Protein AF-A0A9E2D514-F1 (afdb_monomer)

Nearest PDB structures (foldseek):
  4jix-assembly1_B  TM=7.945E-01  e=1.392E-03  Methanocaldococcus jannaschii DSM 2661
  4jix-assembly1_A  TM=7.140E-01  e=5.310E-03  Methanocaldococcus jannaschii DSM 2661
  4qhi-assembly1_B  TM=7.577E-01  e=1.102E-02  Methanocaldococcus jannaschii DSM 2661
  4qhi-assembly2_C  TM=6.380E-01  e=7.650E-03  Methanocaldococcus jannaschii DSM 2661
  4qhg-assembly1_A-2  TM=6.570E-01  e=4.748E-02  Methanocaldococcus jannaschii DSM 2661

Radius of gyration: 15.78 Å; Cα contacts (8 Å, |Δi|>4): 146; chains: 1; bounding box: 32×34×54 Å

Foldseek 3Di:
DDDDDPPPVVVVVVQVVVQVVLQVLVVVLCVVLVHDFDRAAEAADCDPPAQWAADLVRSYIYGYPCCVVPDDVVLVSLLSQLRVLCRCCCPVVVDNDNQDDSSVVSC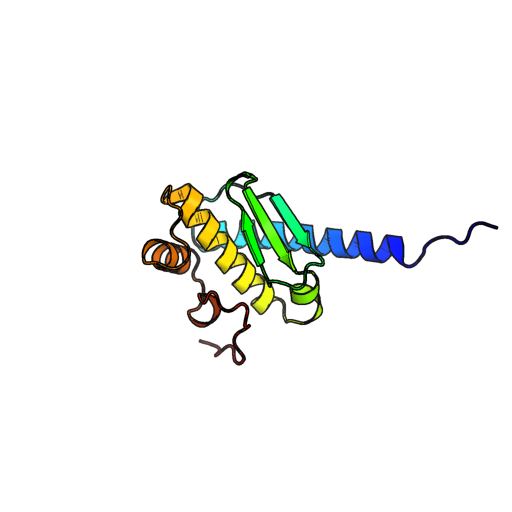VSSVRDPQSSDPPRDRPPDDDDD

Mean predicted aligned error: 6.38 Å

Secondary structure (DSSP, 8-state):
-----HHHHHHHHHHHHHHHHHHHHHHHHHHHHT--PPPPEEEEE--SS-SEEEEGGGTEEEEEHHHHHHS-HHHHHHHHHHHHHHHHHHHTS----SSSHHHHHHHHHTT--GGG--SS-PPPS-----

Solvent-accessible surface area (backbone atoms only — not comparable to full-atom values): 7692 Å² total; per-residue (Å²): 139,82,86,77,65,70,71,60,59,52,52,53,53,50,54,49,51,52,52,56,48,51,55,51,48,52,52,47,50,28,61,76,53,72,48,90,73,80,90,59,48,77,43,80,37,88,59,87,88,45,54,54,43,59,39,78,93,73,40,29,38,38,35,18,46,64,44,64,74,76,44,59,68,69,59,47,50,42,47,50,36,40,31,50,13,49,45,38,18,44,72,76,66,72,42,83,53,74,80,45,75,58,20,53,52,25,22,58,56,64,62,44,54,78,70,55,67,65,88,81,67,67,75,60,94,66,84,76,87,126

Structure (mmC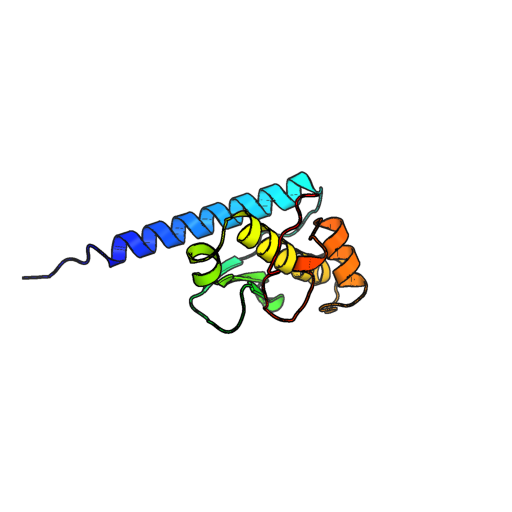IF, N/CA/C/O backbone):
data_AF-A0A9E2D514-F1
#
_entry.id   AF-A0A9E2D514-F1
#
loop_
_atom_site.group_PDB
_atom_site.id
_atom_site.type_symbol
_atom_site.label_atom_id
_atom_site.label_alt_id
_atom_site.label_comp_id
_atom_site.label_asym_id
_atom_site.label_entity_id
_atom_site.label_seq_id
_atom_site.pdbx_PDB_ins_code
_atom_site.Cartn_x
_atom_site.Cartn_y
_atom_site.Cartn_z
_atom_site.occupancy
_atom_site.B_iso_or_equiv
_atom_site.auth_seq_id
_atom_site.auth_comp_id
_atom_site.auth_asym_id
_atom_site.auth_atom_id
_atom_site.pdbx_PDB_model_num
ATOM 1 N N . MET A 1 1 ? -17.760 19.188 37.507 1.00 38.16 1 MET A N 1
ATOM 2 C CA . MET A 1 1 ? -18.291 17.953 36.894 1.00 38.16 1 MET A CA 1
ATOM 3 C C . MET A 1 1 ? -17.725 17.867 35.488 1.00 38.16 1 MET A C 1
ATOM 5 O O . MET A 1 1 ? -18.211 18.550 34.599 1.00 38.16 1 MET A O 1
ATOM 9 N N . THR A 1 2 ? -16.617 17.151 35.317 1.00 48.00 2 THR A N 1
ATOM 10 C CA . THR A 1 2 ? -15.963 16.934 34.021 1.00 48.00 2 THR A CA 1
ATOM 11 C C . THR A 1 2 ? -16.555 15.683 33.382 1.00 48.00 2 THR A C 1
ATOM 13 O O . THR A 1 2 ? -16.448 14.589 33.931 1.00 48.00 2 THR A O 1
ATOM 16 N N . ALA A 1 3 ? -17.231 15.846 32.247 1.00 47.22 3 ALA A N 1
ATOM 17 C CA . ALA A 1 3 ? -17.729 14.730 31.454 1.00 47.22 3 ALA A CA 1
ATOM 18 C C . ALA A 1 3 ? -16.540 14.045 30.758 1.00 47.22 3 ALA A C 1
ATOM 20 O O . ALA A 1 3 ? -15.959 14.594 29.825 1.00 47.22 3 ALA A O 1
ATOM 21 N N . HIS A 1 4 ? -16.148 12.865 31.236 1.00 50.16 4 HIS A N 1
ATOM 22 C CA . HIS A 1 4 ? -15.119 12.041 30.605 1.00 50.16 4 HIS A CA 1
ATOM 23 C C . HIS A 1 4 ? -15.699 11.254 29.416 1.00 50.16 4 HIS A C 1
ATOM 25 O O . HIS A 1 4 ? -16.406 10.265 29.584 1.00 50.16 4 HIS A O 1
ATOM 31 N N . THR A 1 5 ? -15.452 11.777 28.214 1.00 54.69 5 THR A N 1
ATOM 32 C CA . THR A 1 5 ? -14.794 11.148 27.043 1.00 54.69 5 THR A CA 1
ATOM 33 C C . THR A 1 5 ? -14.721 9.610 26.914 1.00 54.69 5 THR A C 1
ATOM 35 O O . THR A 1 5 ? -13.684 9.078 26.531 1.00 54.69 5 THR A O 1
ATOM 38 N N . PHE A 1 6 ? -15.807 8.861 27.120 1.00 52.84 6 PHE A N 1
ATOM 39 C CA . PHE A 1 6 ? -15.813 7.421 26.789 1.00 52.84 6 PHE A CA 1
ATOM 40 C C . PHE A 1 6 ? -15.661 7.133 25.277 1.00 52.84 6 PHE A C 1
ATOM 42 O O . PHE A 1 6 ? -15.039 6.143 24.908 1.00 52.84 6 PHE A O 1
ATOM 49 N N . GLY A 1 7 ? -16.162 8.007 24.393 1.00 58.31 7 GLY A N 1
ATOM 50 C CA . G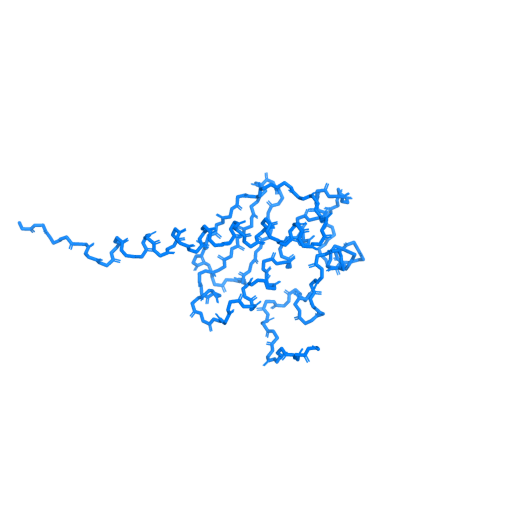LY A 1 7 ? -16.110 7.790 22.935 1.00 58.31 7 GLY A CA 1
ATOM 51 C C . GLY A 1 7 ? -14.776 8.136 22.255 1.00 58.31 7 GLY A C 1
ATOM 52 O O . GLY A 1 7 ? -14.471 7.614 21.188 1.00 58.31 7 GLY A O 1
ATOM 53 N N . GLU A 1 8 ? -13.953 8.999 22.855 1.00 59.31 8 GLU A N 1
ATOM 54 C CA . GLU A 1 8 ? -12.712 9.474 22.219 1.00 59.31 8 GLU A CA 1
ATOM 55 C C . GLU A 1 8 ? -11.539 8.501 22.429 1.00 59.31 8 GLU A C 1
ATOM 57 O O . GLU A 1 8 ? -10.683 8.338 21.558 1.00 59.31 8 GLU A O 1
ATOM 62 N N . THR A 1 9 ? -11.504 7.824 23.580 1.00 63.91 9 THR A N 1
ATOM 63 C CA . THR A 1 9 ? -10.473 6.830 23.906 1.00 63.91 9 THR A CA 1
ATOM 64 C C . THR A 1 9 ? -10.612 5.564 23.058 1.00 63.91 9 THR A C 1
ATOM 66 O O . THR A 1 9 ? -9.594 5.008 22.648 1.00 63.91 9 THR A O 1
ATOM 69 N N . ASP A 1 10 ? -11.844 5.155 22.746 1.00 72.50 10 ASP A N 1
ATOM 70 C CA . ASP A 1 10 ? -12.136 3.968 21.931 1.00 72.50 10 ASP A CA 1
ATOM 71 C C . ASP A 1 10 ? -11.836 4.192 20.436 1.00 72.50 10 ASP A C 1
ATOM 73 O O . ASP A 1 10 ? -11.260 3.347 19.756 1.00 72.50 10 ASP A O 1
ATOM 77 N N . SER A 1 11 ? -12.099 5.399 19.925 1.00 76.06 11 SER A N 1
ATOM 78 C CA . SER A 1 11 ? -11.706 5.764 18.557 1.00 76.06 11 SER A CA 1
ATOM 79 C C . SER A 1 11 ? -10.180 5.779 18.381 1.00 76.06 11 SER A C 1
ATOM 81 O O . SER A 1 11 ? -9.656 5.233 17.407 1.00 76.06 11 SER A O 1
ATOM 83 N N . LYS A 1 12 ? -9.435 6.335 19.349 1.00 81.12 12 LYS A N 1
ATOM 84 C CA . LYS A 1 12 ? -7.961 6.354 19.306 1.00 81.12 12 LYS A CA 1
ATOM 85 C C . LYS A 1 12 ? -7.353 4.954 19.436 1.00 81.12 12 LYS A C 1
ATOM 87 O O . LYS A 1 12 ? -6.342 4.671 18.787 1.00 81.12 12 LYS A O 1
ATOM 92 N N . SER A 1 13 ? -7.933 4.078 20.259 1.00 87.56 13 SER A N 1
ATOM 93 C CA . SER A 1 13 ? -7.470 2.690 20.386 1.00 87.56 13 SER A CA 1
ATOM 94 C C . SER A 1 13 ? -7.733 1.894 19.102 1.00 87.56 13 SER A C 1
ATOM 96 O O . SER A 1 13 ? -6.839 1.174 18.649 1.00 87.56 13 SER A O 1
ATOM 98 N N . LEU A 1 14 ? -8.890 2.090 18.462 1.00 91.00 14 LEU A N 1
ATOM 99 C CA . LEU A 1 14 ? -9.241 1.460 17.190 1.00 91.00 14 LEU A CA 1
ATOM 100 C C . LEU A 1 14 ? -8.331 1.922 16.046 1.00 91.00 14 LEU A C 1
ATOM 102 O O . LEU A 1 14 ? -7.763 1.090 15.338 1.00 91.00 14 LEU A O 1
ATOM 106 N N . GLN A 1 15 ? -8.097 3.230 15.913 1.00 92.81 15 GLN A N 1
ATOM 107 C CA . GLN A 1 15 ? -7.197 3.761 14.885 1.00 92.81 15 GLN A CA 1
ATOM 108 C C . GLN A 1 15 ? -5.768 3.224 15.056 1.00 92.81 15 GLN A C 1
ATOM 110 O O . GLN A 1 15 ? -5.099 2.880 14.079 1.00 92.81 15 GLN A O 1
ATOM 115 N N . ARG A 1 16 ? -5.303 3.080 16.304 1.00 94.69 16 ARG A N 1
ATOM 116 C CA . ARG A 1 16 ? -4.018 2.434 16.596 1.00 94.69 16 ARG A CA 1
ATOM 117 C C . ARG A 1 16 ? -4.012 0.964 16.170 1.00 94.69 16 ARG A C 1
ATOM 119 O O . ARG A 1 16 ? -3.005 0.510 15.631 1.00 94.69 16 ARG A O 1
ATOM 126 N N . ALA A 1 17 ? -5.093 0.223 16.407 1.00 96.38 17 ALA A N 1
ATOM 127 C CA . ALA A 1 17 ? -5.201 -1.171 15.984 1.00 96.38 17 ALA A CA 1
ATOM 128 C C . ALA A 1 17 ? -5.135 -1.306 14.454 1.00 96.38 17 ALA A C 1
ATOM 130 O O . ALA A 1 17 ? -4.389 -2.148 13.955 1.00 96.38 17 ALA A O 1
ATOM 131 N N . TRP A 1 18 ? -5.823 -0.430 13.714 1.00 97.25 18 TRP A N 1
ATOM 132 C CA . TRP A 1 18 ? -5.738 -0.380 12.252 1.00 97.25 18 TRP A CA 1
ATOM 133 C C . TRP A 1 18 ? -4.325 -0.094 11.759 1.00 97.25 18 TRP A C 1
ATOM 135 O O . TRP A 1 18 ? -3.826 -0.822 10.908 1.00 97.25 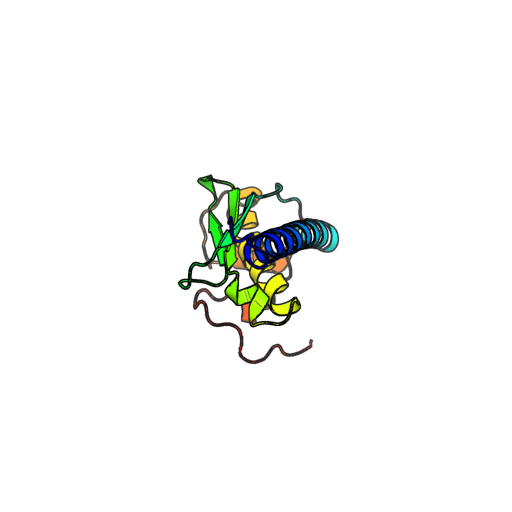18 TRP A O 1
ATOM 145 N N . LEU A 1 19 ? -3.646 0.905 12.330 1.00 97.88 19 LEU A N 1
ATOM 146 C CA . LEU A 1 19 ? -2.258 1.208 11.976 1.00 97.88 19 LEU A CA 1
ATOM 147 C C . LEU A 1 19 ? -1.344 0.001 12.201 1.00 97.88 19 LEU A C 1
ATOM 149 O O . LEU A 1 19 ? -0.585 -0.370 11.310 1.00 97.88 19 LEU A O 1
ATOM 153 N N . LEU A 1 20 ? -1.439 -0.644 13.368 1.00 98.25 20 LEU A N 1
ATOM 154 C CA . LEU A 1 20 ? -0.644 -1.836 13.670 1.00 98.25 20 LEU A CA 1
ATOM 155 C C . LEU A 1 20 ? -0.929 -2.978 12.691 1.00 98.25 20 LEU A C 1
ATOM 157 O O . LEU A 1 20 ? 0.003 -3.679 12.302 1.00 98.25 20 LEU A O 1
ATOM 161 N N . GLN A 1 21 ? -2.188 -3.166 12.292 1.00 98.56 21 GLN A N 1
ATOM 162 C CA . GLN A 1 21 ? -2.530 -4.180 11.305 1.00 98.56 21 GLN A CA 1
ATOM 163 C C . GLN A 1 21 ? -1.977 -3.823 9.920 1.00 98.56 21 GLN A C 1
ATOM 165 O O . GLN A 1 21 ? -1.363 -4.679 9.297 1.00 98.56 21 GLN A O 1
ATOM 170 N N . LEU A 1 22 ? -2.091 -2.572 9.465 1.00 98.69 22 LEU A N 1
ATOM 171 C CA . LEU A 1 22 ? -1.532 -2.127 8.181 1.00 98.69 22 LEU A CA 1
ATOM 172 C C . LEU A 1 22 ? -0.009 -2.315 8.110 1.00 98.69 22 LEU A C 1
ATOM 174 O O . LEU A 1 22 ? 0.496 -2.782 7.093 1.00 98.69 22 LEU A O 1
ATOM 178 N N . TYR A 1 23 ? 0.725 -2.030 9.193 1.00 98.81 23 TYR A N 1
ATOM 179 C CA . TYR A 1 23 ? 2.166 -2.310 9.254 1.00 98.81 23 TYR A CA 1
ATOM 180 C C . TYR A 1 23 ? 2.478 -3.806 9.137 1.00 98.81 23 TYR A C 1
ATOM 182 O O . TYR A 1 23 ? 3.400 -4.182 8.413 1.00 98.81 23 TYR A O 1
ATOM 190 N N . LYS A 1 24 ? 1.699 -4.663 9.813 1.00 98.75 24 LYS A N 1
ATOM 191 C CA . LYS A 1 24 ? 1.840 -6.122 9.696 1.00 98.75 24 LYS A CA 1
ATOM 192 C C . LYS A 1 24 ? 1.544 -6.606 8.282 1.00 98.75 24 LYS A C 1
ATOM 194 O O . LYS A 1 24 ? 2.273 -7.454 7.781 1.00 98.75 24 LYS A O 1
ATOM 199 N N . GLU A 1 25 ? 0.503 -6.078 7.637 1.00 98.81 25 GLU A N 1
ATOM 200 C CA . GLU A 1 25 ? 0.187 -6.447 6.255 1.00 98.81 25 GLU A CA 1
ATOM 201 C C . GLU A 1 25 ? 1.281 -5.989 5.295 1.00 98.81 25 GLU A C 1
ATOM 203 O O . GLU A 1 25 ? 1.710 -6.777 4.462 1.00 98.81 25 GLU A O 1
ATOM 208 N N . HIS A 1 26 ? 1.804 -4.769 5.444 1.00 98.75 26 HIS A N 1
ATOM 209 C CA . HIS A 1 26 ? 2.930 -4.292 4.640 1.00 98.75 26 HIS A CA 1
ATOM 210 C C . HIS A 1 26 ? 4.144 -5.232 4.750 1.00 98.75 26 HIS A C 1
ATOM 212 O O . HIS A 1 26 ? 4.691 -5.672 3.738 1.00 98.75 26 HIS A O 1
ATOM 218 N N . GLU A 1 27 ? 4.554 -5.583 5.975 1.00 98.75 27 GLU A N 1
ATOM 219 C CA . GLU A 1 27 ? 5.646 -6.538 6.212 1.00 98.75 27 GLU A CA 1
ATOM 220 C C . GLU A 1 27 ? 5.343 -7.912 5.597 1.00 98.75 27 GLU A C 1
ATOM 222 O O . GLU A 1 27 ? 6.182 -8.481 4.893 1.00 98.75 27 GLU A O 1
ATOM 227 N N . ARG A 1 28 ? 4.126 -8.423 5.810 1.00 98.69 28 ARG A N 1
ATOM 228 C CA . ARG A 1 28 ? 3.676 -9.708 5.272 1.00 98.69 28 ARG A CA 1
ATOM 229 C C . ARG A 1 28 ? 3.697 -9.731 3.748 1.00 98.69 28 ARG A C 1
ATOM 231 O O . ARG A 1 28 ? 4.137 -10.728 3.186 1.00 98.69 28 ARG A O 1
ATOM 238 N N . ILE A 1 29 ? 3.244 -8.669 3.085 1.00 98.75 29 ILE A N 1
ATOM 239 C CA . ILE A 1 29 ? 3.243 -8.542 1.622 1.00 98.75 29 ILE A CA 1
ATOM 240 C C . ILE A 1 29 ? 4.683 -8.560 1.103 1.00 98.75 29 ILE A C 1
ATOM 242 O O . ILE A 1 29 ? 4.998 -9.357 0.221 1.00 98.75 29 ILE A O 1
ATOM 246 N N . CYS A 1 30 ? 5.573 -7.745 1.680 1.00 98.69 30 CYS A N 1
ATOM 247 C CA . CYS A 1 30 ? 6.994 -7.747 1.324 1.00 98.69 30 CYS A CA 1
ATOM 248 C C . CYS A 1 30 ? 7.610 -9.147 1.465 1.00 98.69 30 CYS A C 1
ATOM 250 O O . CYS A 1 30 ? 8.284 -9.622 0.552 1.00 98.69 30 CYS A O 1
ATOM 252 N N . TRP A 1 31 ? 7.330 -9.841 2.572 1.00 98.50 31 TRP A N 1
ATOM 253 C CA . TRP A 1 31 ? 7.809 -11.204 2.798 1.00 98.50 31 TRP A CA 1
ATOM 254 C C . TRP A 1 31 ? 7.226 -12.211 1.796 1.00 98.50 31 TRP A C 1
ATOM 256 O O . TRP A 1 31 ? 7.977 -12.965 1.181 1.00 98.50 31 TRP A O 1
ATOM 266 N N . GLN A 1 32 ? 5.906 -12.198 1.594 1.00 98.44 32 GLN A N 1
ATOM 267 C CA . GLN A 1 32 ? 5.186 -13.132 0.725 1.00 98.44 32 GLN A CA 1
ATOM 268 C C . GLN A 1 32 ? 5.652 -13.043 -0.731 1.00 98.44 32 GLN A C 1
ATOM 270 O O . GLN A 1 32 ? 5.777 -14.070 -1.393 1.00 98.44 32 GLN A O 1
ATOM 275 N N . TYR A 1 33 ? 5.906 -11.830 -1.220 1.00 98.12 33 TYR A N 1
ATOM 276 C CA . TYR A 1 33 ? 6.309 -11.586 -2.604 1.00 98.12 33 TYR A CA 1
ATOM 277 C C . TYR A 1 33 ? 7.828 -11.435 -2.784 1.00 98.12 33 TYR A C 1
ATOM 279 O O . TYR A 1 33 ? 8.302 -11.214 -3.895 1.00 98.12 33 TYR A O 1
ATOM 287 N N . GLY A 1 34 ? 8.614 -11.558 -1.709 1.00 97.94 34 GLY A N 1
ATOM 288 C CA . GLY A 1 34 ? 10.073 -11.423 -1.764 1.00 97.94 34 GLY A CA 1
ATOM 289 C C . GLY A 1 34 ? 10.559 -10.021 -2.155 1.00 97.94 34 GLY A C 1
ATOM 290 O O . GLY A 1 34 ? 11.685 -9.872 -2.633 1.00 97.94 34 GLY A O 1
ATOM 291 N N . VAL A 1 35 ? 9.730 -8.994 -1.957 1.00 97.81 35 VAL A N 1
ATOM 292 C CA . VAL A 1 35 ? 10.037 -7.598 -2.291 1.00 97.81 35 VAL A CA 1
ATOM 293 C C . VAL A 1 35 ? 10.638 -6.900 -1.072 1.00 97.81 35 VAL A C 1
ATOM 295 O O . VAL A 1 35 ? 10.160 -7.047 0.051 1.00 97.81 35 VAL A O 1
ATOM 298 N N . LYS A 1 36 ? 11.695 -6.110 -1.283 1.00 97.88 36 LYS A N 1
ATOM 299 C CA . LYS A 1 36 ? 12.338 -5.316 -0.227 1.00 97.88 36 LYS A CA 1
ATOM 300 C C . LYS A 1 36 ? 11.998 -3.837 -0.392 1.00 97.88 36 LYS A C 1
ATOM 302 O O . LYS A 1 36 ? 12.694 -3.136 -1.118 1.00 97.88 36 LYS A O 1
ATOM 307 N N . LEU A 1 37 ? 10.956 -3.378 0.296 1.00 98.31 37 LEU A N 1
ATOM 308 C CA . LEU A 1 37 ? 10.616 -1.956 0.419 1.00 98.31 37 LEU A CA 1
ATOM 309 C C . LEU A 1 37 ? 11.031 -1.426 1.791 1.00 98.31 37 LEU A C 1
ATOM 311 O O . LEU A 1 37 ? 11.047 -2.170 2.777 1.00 98.31 37 LEU A O 1
ATOM 315 N N . SER A 1 38 ? 11.368 -0.139 1.867 1.00 98.12 38 SER A N 1
ATOM 316 C CA . SER A 1 38 ? 11.589 0.510 3.157 1.00 98.12 38 SER A CA 1
ATOM 317 C C . SER A 1 38 ? 10.274 0.634 3.933 1.00 98.12 38 SER A C 1
ATOM 319 O O . SER A 1 38 ? 9.208 0.739 3.335 1.00 98.12 38 SER A O 1
ATOM 321 N N . VAL A 1 39 ? 10.315 0.583 5.269 1.00 98.19 39 VAL A N 1
ATOM 322 C CA . VAL A 1 39 ? 9.091 0.709 6.079 1.00 98.19 39 VAL A CA 1
ATOM 323 C C . VAL A 1 39 ? 8.553 2.141 5.941 1.00 98.19 39 VAL A C 1
ATOM 325 O O . VAL A 1 39 ? 9.263 3.074 6.330 1.00 98.19 39 VAL A O 1
ATOM 328 N N . PRO A 1 40 ? 7.341 2.341 5.393 1.00 98.38 40 PRO A N 1
ATOM 329 C CA . PRO A 1 40 ? 6.791 3.671 5.180 1.00 98.38 40 PRO A CA 1
ATOM 330 C C . PRO A 1 40 ? 6.188 4.226 6.472 1.00 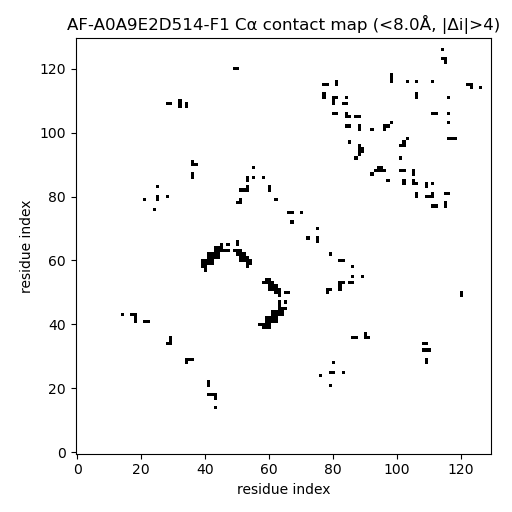98.38 40 PRO A C 1
ATOM 332 O O . PRO A 1 40 ? 5.877 3.486 7.400 1.00 98.38 40 PRO A O 1
ATOM 335 N N . ILE A 1 41 ? 5.946 5.533 6.522 1.00 98.44 41 ILE A N 1
ATOM 336 C CA . ILE A 1 41 ? 4.976 6.096 7.464 1.00 98.44 41 ILE A CA 1
ATOM 337 C C . ILE A 1 41 ? 3.584 5.714 6.958 1.00 98.44 41 ILE A C 1
ATOM 339 O O . ILE A 1 41 ? 3.251 5.998 5.811 1.00 98.44 41 ILE A O 1
ATOM 343 N N . ILE A 1 42 ? 2.759 5.103 7.805 1.00 98.25 42 ILE A N 1
ATOM 344 C CA . ILE A 1 42 ? 1.350 4.842 7.492 1.00 98.25 42 ILE A CA 1
ATOM 345 C C . ILE A 1 42 ? 0.464 5.830 8.249 1.00 98.25 42 ILE A C 1
ATOM 347 O O . ILE A 1 42 ? 0.567 5.961 9.470 1.00 98.25 42 ILE A O 1
ATOM 351 N N . GLU A 1 43 ? -0.423 6.504 7.521 1.00 96.31 43 GLU A N 1
ATOM 352 C CA . GLU A 1 43 ? -1.437 7.410 8.059 1.00 96.31 43 GLU A CA 1
ATOM 353 C C . GLU A 1 43 ? -2.835 6.885 7.714 1.00 96.31 43 GLU A C 1
ATOM 355 O O . GLU A 1 43 ? -3.147 6.632 6.550 1.00 96.31 43 GLU A O 1
ATOM 360 N N . VAL A 1 44 ? -3.700 6.761 8.722 1.00 95.62 44 VAL A N 1
ATOM 361 C CA . VAL A 1 44 ? -5.137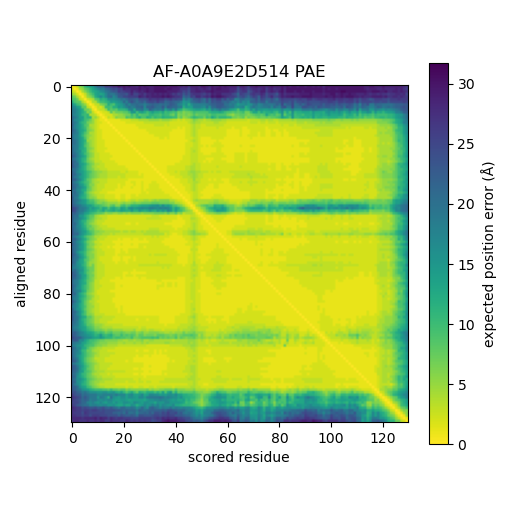 6.559 8.500 1.00 95.62 44 VAL A CA 1
ATOM 362 C C . VAL A 1 44 ? -5.802 7.929 8.477 1.00 95.62 44 VAL A C 1
ATOM 364 O O . VAL A 1 44 ? -5.852 8.600 9.510 1.00 95.62 44 VAL A O 1
ATOM 367 N N . SER A 1 45 ? -6.281 8.348 7.306 1.00 90.25 45 SER A N 1
ATOM 368 C CA . SER A 1 45 ? -6.814 9.693 7.076 1.00 90.25 45 SER A CA 1
ATOM 369 C C . SER A 1 45 ? -8.339 9.701 6.945 1.00 90.25 45 SER A C 1
ATOM 371 O O . SER A 1 45 ? -8.934 8.780 6.389 1.00 90.25 45 SER A O 1
ATOM 373 N N . ASN A 1 46 ? -8.974 10.785 7.396 1.00 86.19 46 ASN A N 1
ATOM 374 C CA . ASN A 1 46 ? -10.417 11.011 7.229 1.00 86.19 46 ASN A CA 1
ATOM 375 C C . ASN A 1 46 ? -10.758 11.740 5.912 1.00 86.19 46 ASN A C 1
ATOM 377 O O . ASN A 1 46 ? -11.870 12.241 5.753 1.00 86.19 46 ASN A O 1
ATOM 381 N N . SER A 1 47 ? -9.802 11.851 4.980 1.00 76.44 47 SER A N 1
ATOM 382 C CA . SER A 1 47 ? -10.038 12.488 3.680 1.00 76.44 47 SER A CA 1
ATOM 383 C C . SER A 1 47 ? -10.950 11.621 2.809 1.00 76.44 47 SER A C 1
ATOM 385 O O . SER A 1 47 ? -10.842 10.394 2.801 1.00 76.44 47 SER A O 1
ATOM 38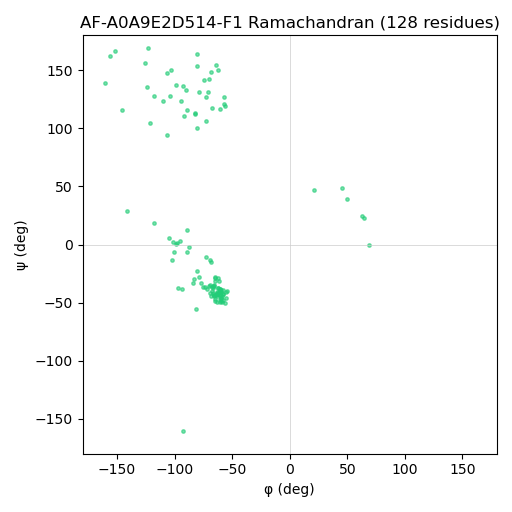7 N N . SER A 1 48 ? -11.842 12.266 2.056 1.00 66.56 48 SER A N 1
ATOM 388 C CA . SER A 1 48 ? -12.829 11.614 1.186 1.00 66.56 48 SER A CA 1
ATOM 389 C C . SER A 1 48 ? -12.425 11.559 -0.291 1.00 66.56 48 SER A C 1
ATOM 391 O O . SER A 1 48 ? -13.202 11.069 -1.106 1.00 66.56 48 SER A O 1
ATOM 393 N N . SER A 1 49 ? -11.246 12.074 -0.654 1.00 75.62 49 SER A N 1
ATOM 394 C CA . SER A 1 49 ? -10.836 12.233 -2.056 1.00 75.62 49 SER A CA 1
ATOM 395 C C . SER A 1 49 ? -10.333 10.948 -2.723 1.00 75.62 49 SER A C 1
ATOM 397 O O . SER A 1 49 ? -10.425 10.837 -3.940 1.00 75.62 49 SER A O 1
ATOM 399 N N . ASN A 1 50 ? -9.773 10.006 -1.958 1.00 85.81 50 ASN A N 1
ATOM 400 C CA . ASN A 1 50 ? -9.210 8.743 -2.447 1.00 85.81 50 ASN A CA 1
ATOM 401 C C . ASN A 1 50 ? -9.201 7.670 -1.340 1.00 85.81 50 ASN A C 1
ATOM 403 O O . ASN A 1 50 ? -9.335 7.982 -0.156 1.00 85.81 50 ASN A O 1
ATOM 407 N N . TRP A 1 51 ? -9.057 6.398 -1.728 1.00 93.81 51 TRP A N 1
ATOM 408 C CA . TRP A 1 51 ? -8.955 5.276 -0.782 1.00 93.81 51 TRP A CA 1
ATOM 409 C C . TRP A 1 51 ? -7.544 5.073 -0.235 1.00 93.81 51 TRP A C 1
ATOM 411 O O . TRP A 1 51 ? -7.393 4.650 0.913 1.00 93.81 51 TRP A O 1
ATOM 421 N N . GLY A 1 52 ? -6.536 5.423 -1.030 1.00 94.56 52 GLY A N 1
ATOM 422 C CA . GLY A 1 52 ? -5.137 5.422 -0.644 1.00 94.56 52 GLY A CA 1
ATOM 423 C C . GLY A 1 52 ? -4.332 6.462 -1.422 1.00 94.56 52 GLY A C 1
ATOM 424 O O . GLY A 1 52 ? -4.829 7.066 -2.379 1.00 94.56 52 GLY A O 1
ATOM 425 N N . SER A 1 53 ? -3.113 6.724 -0.950 1.00 94.75 53 SER A N 1
ATOM 426 C CA . SER A 1 53 ? -2.098 7.448 -1.721 1.00 94.75 53 SER A CA 1
ATOM 427 C C . SER A 1 53 ? -0.689 7.219 -1.183 1.00 94.75 53 SER A C 1
ATOM 429 O O . SER A 1 53 ? -0.462 7.335 0.025 1.00 94.75 53 SER A O 1
ATOM 431 N N . TRP A 1 54 ? 0.272 7.045 -2.083 1.00 96.62 54 TRP A N 1
ATOM 432 C CA . TRP A 1 54 ? 1.702 7.136 -1.805 1.00 96.62 54 TRP A CA 1
ATOM 433 C C . TRP A 1 54 ? 2.247 8.559 -1.994 1.00 96.62 54 TRP A C 1
ATOM 435 O O . TRP A 1 54 ? 2.027 9.211 -3.017 1.00 96.62 54 TRP A O 1
ATOM 445 N N . HIS A 1 55 ? 3.032 9.030 -1.024 1.00 95.75 55 HIS A N 1
ATOM 446 C CA . HIS A 1 55 ? 3.773 10.289 -1.089 1.00 95.75 55 HIS A CA 1
ATOM 447 C C . HIS A 1 55 ? 5.283 10.040 -0.921 1.00 95.75 55 HIS A C 1
ATOM 449 O O . HIS A 1 55 ? 5.747 9.855 0.211 1.00 95.75 55 HIS A O 1
ATOM 455 N N . PRO A 1 56 ? 6.086 10.099 -2.003 1.00 95.88 56 PRO A N 1
ATOM 456 C CA . PRO A 1 56 ? 7.493 9.691 -1.964 1.00 95.88 56 PRO A CA 1
ATOM 457 C C . PRO A 1 56 ? 8.373 10.583 -1.079 1.00 95.88 56 PRO A C 1
ATOM 459 O O . PRO A 1 56 ? 9.268 10.080 -0.406 1.00 95.88 56 PRO A O 1
ATOM 462 N N . ALA A 1 57 ? 8.100 11.893 -1.012 1.00 94.56 57 ALA A N 1
ATOM 463 C CA . ALA A 1 57 ? 8.914 12.838 -0.238 1.00 94.56 57 ALA A CA 1
ATOM 464 C C . ALA A 1 57 ? 8.931 12.534 1.273 1.00 94.56 57 ALA A C 1
ATOM 466 O O . ALA A 1 57 ? 9.961 12.694 1.921 1.00 94.56 57 ALA A O 1
ATOM 467 N N . GLY A 1 58 ? 7.798 12.086 1.826 1.00 94.00 58 GLY A N 1
ATOM 468 C CA . GLY A 1 58 ? 7.662 11.702 3.237 1.00 94.00 58 GLY A CA 1
ATOM 469 C C . GLY A 1 58 ? 7.699 10.194 3.473 1.00 94.00 58 GLY A C 1
ATOM 470 O O . GLY A 1 58 ? 7.509 9.755 4.605 1.00 94.00 58 GLY A O 1
ATOM 471 N N . LYS A 1 59 ? 7.884 9.403 2.408 1.00 97.62 59 LYS A N 1
ATOM 472 C CA . LYS A 1 59 ? 7.681 7.951 2.404 1.00 97.62 59 LYS A CA 1
ATOM 473 C C . LYS A 1 59 ? 6.382 7.546 3.098 1.00 97.62 59 LYS A C 1
ATOM 475 O O . LYS A 1 59 ? 6.379 6.712 4.000 1.00 97.62 59 LYS A O 1
ATOM 480 N N . THR A 1 60 ? 5.290 8.212 2.738 1.00 98.25 60 THR A N 1
ATOM 481 C CA . THR A 1 60 ? 4.015 8.082 3.445 1.00 98.25 60 THR A CA 1
ATOM 482 C C . THR A 1 60 ? 2.994 7.356 2.590 1.00 98.25 60 THR A C 1
ATOM 484 O O . THR A 1 60 ? 2.673 7.822 1.500 1.00 98.25 60 THR A O 1
ATOM 487 N N . ILE A 1 61 ? 2.442 6.264 3.113 1.00 97.94 61 ILE A N 1
ATOM 488 C CA . ILE A 1 61 ? 1.211 5.658 2.610 1.00 97.94 61 ILE A CA 1
ATOM 489 C C . ILE A 1 61 ? 0.055 6.206 3.440 1.00 97.94 61 ILE A C 1
ATOM 491 O O . ILE A 1 61 ? 0.027 6.066 4.664 1.00 97.94 61 ILE A O 1
ATOM 495 N N . LYS A 1 62 ? -0.921 6.813 2.773 1.00 96.69 62 LYS A N 1
ATOM 496 C CA . LYS A 1 62 ? -2.206 7.159 3.378 1.00 96.69 62 LYS A CA 1
ATOM 497 C C . LYS A 1 62 ? -3.227 6.102 3.008 1.00 96.69 62 LYS A C 1
ATOM 499 O O . LYS A 1 62 ? -3.288 5.707 1.851 1.00 96.69 62 LYS A O 1
ATOM 504 N N . ILE A 1 63 ? -4.038 5.694 3.975 1.00 96.50 63 ILE A N 1
ATOM 505 C CA . ILE A 1 63 ? -5.214 4.844 3.781 1.00 96.50 63 ILE A CA 1
ATOM 506 C C . ILE A 1 63 ? -6.422 5.576 4.360 1.00 96.50 63 ILE A C 1
ATOM 508 O O . ILE A 1 63 ? -6.348 6.167 5.439 1.00 96.50 63 ILE A O 1
ATOM 512 N N . SER A 1 64 ? -7.539 5.582 3.642 1.00 95.00 64 SER A N 1
ATOM 513 C CA . SER A 1 64 ? -8.771 6.208 4.123 1.00 95.00 64 SER A CA 1
ATOM 514 C C . SER A 1 64 ? -9.380 5.396 5.270 1.00 95.00 64 SER A C 1
ATOM 516 O O . SER A 1 64 ? -9.577 4.190 5.138 1.00 95.00 64 SER A O 1
ATOM 518 N N . ALA A 1 65 ? -9.750 6.048 6.375 1.00 94.75 65 ALA A N 1
ATOM 519 C CA . ALA A 1 65 ? -10.505 5.410 7.459 1.00 94.75 65 ALA A CA 1
ATOM 520 C C . ALA A 1 65 ? -11.808 4.787 6.933 1.00 94.75 65 ALA A C 1
ATOM 522 O O . ALA A 1 65 ? -12.128 3.641 7.236 1.00 94.75 65 ALA A O 1
ATOM 523 N N . ARG A 1 66 ? -12.490 5.502 6.028 1.00 92.94 66 ARG A N 1
ATOM 524 C CA . ARG A 1 66 ? -13.730 5.050 5.392 1.00 92.94 66 ARG A CA 1
ATOM 525 C C . ARG A 1 66 ? -13.536 3.762 4.581 1.00 92.94 66 ARG A C 1
ATOM 527 O O . ARG A 1 66 ? -14.467 2.968 4.499 1.00 92.94 66 ARG A O 1
ATOM 534 N N . LEU A 1 67 ? -12.351 3.535 4.002 1.00 93.81 67 LEU A N 1
ATOM 535 C CA . LEU A 1 67 ? -12.047 2.274 3.316 1.00 93.81 67 LEU A CA 1
ATOM 536 C C . LEU A 1 67 ? -12.141 1.098 4.295 1.00 93.81 67 LEU A C 1
ATOM 538 O O . LEU A 1 67 ? -12.799 0.105 4.008 1.00 93.81 67 LEU A O 1
ATOM 542 N N . ILE A 1 68 ? -11.494 1.241 5.453 1.00 95.12 68 ILE A N 1
ATOM 543 C CA . ILE A 1 68 ? -11.415 0.207 6.489 1.00 95.12 68 ILE A CA 1
ATOM 544 C C . ILE A 1 68 ? -12.786 -0.041 7.127 1.00 95.12 68 ILE A C 1
ATOM 546 O O . ILE A 1 68 ? -13.122 -1.173 7.456 1.00 95.12 68 ILE A O 1
ATOM 550 N N . GLU A 1 69 ? -13.583 1.013 7.297 1.00 93.94 69 GLU A N 1
ATOM 551 C CA . GLU A 1 69 ? -14.906 0.931 7.921 1.00 93.94 69 GLU A CA 1
ATOM 552 C C . GLU A 1 69 ? -15.974 0.317 7.010 1.00 93.94 69 GLU A C 1
ATOM 554 O O . GLU A 1 69 ? -16.871 -0.369 7.498 1.00 93.94 69 GLU A O 1
ATOM 559 N N . LEU A 1 70 ? -15.923 0.593 5.702 1.00 92.12 70 LEU A N 1
ATOM 560 C CA . LEU A 1 70 ? -17.008 0.248 4.774 1.00 92.12 70 LEU A CA 1
ATOM 561 C C . LEU A 1 70 ? -16.740 -0.989 3.918 1.00 92.12 70 LEU A C 1
ATOM 563 O O . LEU A 1 70 ? -17.668 -1.482 3.275 1.00 92.12 70 LEU A O 1
ATOM 567 N N . HIS A 1 71 ? -15.501 -1.475 3.874 1.00 92.38 71 HIS A N 1
ATOM 568 C CA . HIS A 1 71 ? -15.112 -2.568 2.991 1.00 92.38 71 HIS A CA 1
ATOM 569 C C . HIS A 1 71 ? -14.452 -3.712 3.753 1.00 92.38 71 HIS A C 1
ATOM 571 O O . HIS A 1 71 ? -13.903 -3.546 4.841 1.00 92.38 71 HIS A O 1
ATOM 577 N N . ALA A 1 72 ? -14.525 -4.902 3.161 1.00 95.06 72 ALA A N 1
ATOM 578 C CA . ALA A 1 72 ? -13.860 -6.077 3.693 1.00 95.06 72 ALA A CA 1
ATOM 579 C C . ALA A 1 72 ? -12.328 -5.902 3.675 1.00 95.06 72 ALA A C 1
ATOM 581 O O . ALA A 1 72 ? -11.771 -5.122 2.898 1.00 95.06 72 ALA A O 1
ATOM 582 N N . TRP A 1 73 ? -11.636 -6.609 4.570 1.00 96.31 73 TRP A N 1
ATOM 583 C CA . TRP A 1 73 ? -10.203 -6.395 4.799 1.00 96.31 73 TRP A CA 1
ATOM 584 C C . TRP A 1 73 ? -9.331 -6.742 3.581 1.00 96.31 73 TRP A C 1
ATOM 586 O O . TRP A 1 73 ? -8.288 -6.132 3.371 1.00 96.31 73 TRP A O 1
ATOM 596 N N . ASP A 1 74 ? -9.769 -7.669 2.734 1.00 95.69 74 ASP A N 1
ATOM 597 C CA . ASP A 1 74 ? -9.125 -8.008 1.462 1.00 95.69 74 ASP A CA 1
ATOM 598 C C . ASP A 1 74 ? -9.108 -6.824 0.478 1.00 95.69 74 ASP A C 1
ATOM 600 O O . ASP A 1 74 ? -8.096 -6.585 -0.185 1.00 95.69 74 ASP A O 1
ATOM 604 N N . VAL A 1 75 ? -10.172 -6.016 0.446 1.00 95.94 75 VAL A N 1
ATOM 605 C CA . VAL A 1 75 ? -10.217 -4.762 -0.323 1.00 95.94 75 VAL A CA 1
ATOM 606 C C . VAL A 1 75 ? -9.168 -3.784 0.209 1.00 95.94 75 VAL A C 1
ATOM 608 O O . VAL A 1 75 ? -8.421 -3.193 -0.573 1.00 95.94 75 VAL A O 1
ATOM 611 N N . VAL A 1 76 ? -9.065 -3.648 1.537 1.00 96.75 76 VAL A N 1
ATOM 612 C CA . VAL A 1 76 ? -8.060 -2.790 2.189 1.00 96.75 76 VAL A CA 1
ATOM 613 C C . VAL A 1 76 ? -6.646 -3.236 1.819 1.00 96.75 76 VAL A C 1
ATOM 615 O O . VAL A 1 76 ? -5.820 -2.406 1.444 1.00 96.75 76 VAL A O 1
ATOM 618 N N . ILE A 1 77 ? -6.371 -4.543 1.876 1.00 98.19 77 ILE A N 1
ATOM 619 C CA . ILE A 1 77 ? -5.072 -5.116 1.508 1.00 98.19 77 ILE A CA 1
ATOM 620 C C . ILE A 1 77 ? -4.742 -4.820 0.043 1.00 98.19 77 ILE A C 1
ATOM 622 O O . ILE A 1 77 ? -3.608 -4.454 -0.261 1.00 98.19 77 ILE A O 1
ATOM 626 N N . ASN A 1 78 ? -5.696 -4.951 -0.879 1.00 97.81 78 ASN A N 1
ATOM 627 C CA . ASN A 1 78 ? -5.420 -4.695 -2.291 1.00 97.81 78 ASN A CA 1
ATOM 628 C C . ASN A 1 78 ? -5.166 -3.211 -2.592 1.00 97.81 78 ASN A C 1
ATOM 630 O O . ASN A 1 78 ? -4.278 -2.913 -3.391 1.00 97.81 78 ASN A O 1
ATOM 634 N N . ILE A 1 79 ? -5.836 -2.285 -1.899 1.00 97.25 79 ILE A N 1
ATOM 635 C CA . ILE A 1 79 ? -5.486 -0.856 -1.960 1.00 97.25 79 ILE A CA 1
ATOM 636 C C . ILE A 1 79 ? -4.111 -0.596 -1.336 1.00 97.25 79 ILE A C 1
ATOM 638 O O . ILE A 1 79 ? -3.303 0.112 -1.924 1.00 97.25 79 ILE A O 1
ATOM 642 N N . LEU A 1 80 ? -3.774 -1.222 -0.205 1.00 98.31 80 LEU A N 1
ATOM 643 C CA . LEU A 1 80 ? -2.428 -1.111 0.363 1.00 98.31 80 LEU A CA 1
ATOM 644 C C . LEU A 1 80 ? -1.355 -1.583 -0.633 1.00 98.31 80 LEU A C 1
ATOM 646 O O . LEU A 1 80 ? -0.341 -0.912 -0.798 1.00 98.31 80 LEU A O 1
ATOM 650 N N . ARG A 1 81 ? -1.583 -2.697 -1.339 1.00 98.56 81 ARG A N 1
ATOM 651 C CA . ARG A 1 81 ? -0.655 -3.209 -2.363 1.00 98.56 81 ARG A CA 1
ATOM 652 C C . ARG A 1 81 ? -0.538 -2.272 -3.564 1.00 98.56 81 ARG A C 1
ATOM 654 O O . ARG A 1 81 ? 0.556 -2.149 -4.105 1.00 98.56 81 ARG A O 1
ATOM 661 N N . HIS A 1 82 ? -1.625 -1.606 -3.958 1.00 97.88 82 HIS A N 1
ATOM 662 C CA . HIS A 1 82 ? -1.594 -0.547 -4.970 1.00 97.88 82 HIS A CA 1
ATOM 663 C C . HIS A 1 82 ? -0.661 0.594 -4.538 1.00 97.88 82 HIS A C 1
ATOM 665 O O . HIS A 1 82 ? 0.257 0.957 -5.272 1.00 97.88 82 HIS A O 1
ATOM 671 N N . GLU A 1 83 ? -0.801 1.090 -3.307 1.00 98.06 83 GLU A N 1
ATOM 672 C CA . GLU A 1 83 ? 0.084 2.148 -2.801 1.00 98.06 83 GLU A CA 1
ATOM 673 C C . GLU A 1 83 ? 1.535 1.675 -2.629 1.00 98.06 83 GLU A C 1
ATOM 675 O O . GLU A 1 83 ? 2.476 2.413 -2.925 1.00 98.06 83 GLU A O 1
ATOM 680 N N . MET A 1 84 ? 1.743 0.419 -2.227 1.00 98.69 84 MET A N 1
ATOM 681 C CA . MET A 1 84 ? 3.071 -0.200 -2.208 1.00 98.69 84 MET A CA 1
ATOM 682 C C . MET A 1 84 ? 3.665 -0.342 -3.616 1.00 98.69 84 MET A C 1
ATOM 684 O O . MET A 1 84 ? 4.885 -0.297 -3.762 1.00 98.69 84 MET A O 1
ATOM 688 N N . ALA A 1 85 ? 2.849 -0.482 -4.665 1.00 98.56 85 ALA A N 1
ATOM 689 C CA . ALA A 1 85 ? 3.337 -0.493 -6.042 1.00 98.56 85 ALA A CA 1
ATOM 690 C C . ALA A 1 85 ? 3.855 0.890 -6.450 1.00 98.56 85 ALA A C 1
ATOM 692 O O . ALA A 1 85 ? 4.957 0.985 -6.989 1.00 98.56 85 ALA A O 1
ATOM 693 N N . HIS A 1 86 ? 3.161 1.974 -6.090 1.00 98.12 86 HIS A N 1
ATOM 694 C CA . HIS A 1 86 ? 3.716 3.324 -6.238 1.00 98.12 86 HIS A CA 1
ATOM 695 C C . HIS A 1 86 ? 5.001 3.518 -5.415 1.00 98.12 86 HIS A C 1
ATOM 697 O O . HIS A 1 86 ? 5.963 4.126 -5.899 1.00 98.12 86 HIS A O 1
ATOM 703 N N . GLN A 1 87 ? 5.066 2.957 -4.203 1.00 98.56 87 GLN A N 1
ATOM 704 C CA . GLN A 1 87 ? 6.297 2.949 -3.414 1.00 98.56 87 GLN A CA 1
ATOM 705 C C . GLN A 1 87 ? 7.430 2.223 -4.149 1.00 98.56 87 GLN A C 1
ATOM 707 O O . GLN A 1 87 ? 8.517 2.785 -4.284 1.00 98.56 87 GLN A O 1
ATOM 712 N N . ALA A 1 88 ? 7.183 1.025 -4.677 1.00 98.56 88 ALA A N 1
ATOM 713 C CA . ALA A 1 88 ? 8.162 0.251 -5.432 1.00 98.56 88 ALA A CA 1
ATOM 714 C C . ALA A 1 88 ? 8.661 1.004 -6.672 1.00 98.56 88 ALA A C 1
ATOM 716 O O . ALA A 1 88 ? 9.862 1.002 -6.938 1.00 98.56 88 ALA A O 1
ATOM 717 N N . VAL A 1 89 ? 7.786 1.728 -7.378 1.00 98.50 89 VAL A N 1
ATOM 718 C CA . VAL A 1 89 ? 8.214 2.599 -8.481 1.00 98.50 89 VAL A CA 1
ATOM 719 C C . VAL A 1 89 ? 9.208 3.659 -8.012 1.00 98.50 89 VAL A C 1
ATOM 721 O O . VAL A 1 89 ? 10.243 3.863 -8.653 1.00 98.50 89 VAL A O 1
ATOM 724 N N . SER A 1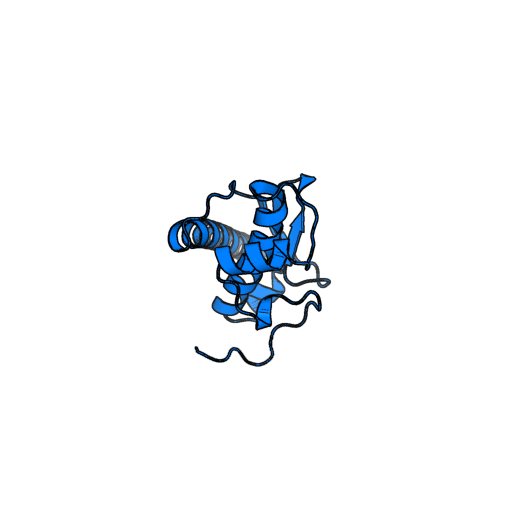 90 ? 8.943 4.295 -6.872 1.00 98.06 90 SER A N 1
ATOM 725 C CA . SER A 1 90 ? 9.847 5.315 -6.335 1.00 98.06 90 SER A CA 1
ATOM 726 C C . SER A 1 90 ? 11.158 4.743 -5.776 1.00 98.06 90 SER A C 1
ATOM 728 O O . SER A 1 90 ? 12.220 5.338 -5.961 1.00 98.06 90 SER A O 1
ATOM 730 N N . GLU A 1 91 ? 11.114 3.584 -5.112 1.00 98.00 91 GLU A N 1
ATOM 731 C CA . GLU A 1 91 ? 12.256 3.043 -4.366 1.00 98.00 91 GLU A CA 1
ATOM 732 C C . GLU A 1 91 ? 13.122 2.078 -5.176 1.00 98.00 91 GLU A C 1
ATOM 734 O O . GLU A 1 91 ? 14.341 2.103 -5.028 1.00 98.00 91 GLU A O 1
ATOM 739 N N . LEU A 1 92 ? 12.515 1.240 -6.020 1.00 97.50 92 LEU A N 1
ATOM 740 C CA . LEU A 1 92 ? 13.217 0.202 -6.783 1.00 97.50 92 LEU A CA 1
ATOM 741 C C . LEU A 1 92 ? 13.539 0.656 -8.204 1.00 97.50 92 LEU A C 1
ATOM 743 O O . LEU A 1 92 ? 14.599 0.323 -8.730 1.00 97.50 92 LEU A O 1
ATOM 747 N N . PHE A 1 93 ? 12.634 1.415 -8.825 1.00 96.31 93 PHE A N 1
ATOM 748 C CA . PHE A 1 93 ? 12.809 1.898 -10.199 1.00 96.31 93 PHE A CA 1
ATOM 749 C C . PHE A 1 93 ? 13.288 3.350 -10.274 1.00 96.31 93 PHE A C 1
ATOM 751 O O . PHE A 1 93 ? 13.581 3.829 -11.367 1.00 96.31 93 PHE A O 1
ATOM 758 N N . HIS A 1 94 ? 13.375 4.049 -9.135 1.00 96.06 94 HIS A N 1
ATOM 759 C CA . HIS A 1 94 ? 13.782 5.457 -9.048 1.00 96.06 94 HIS A CA 1
ATOM 760 C C . HIS A 1 94 ? 13.021 6.360 -10.033 1.00 96.06 94 HIS A C 1
ATOM 762 O O . HIS A 1 94 ? 13.588 7.263 -10.651 1.00 96.06 94 HIS A O 1
ATOM 768 N N . SER A 1 95 ? 11.725 6.088 -10.190 1.00 95.94 95 SER A N 1
ATOM 769 C CA . SER A 1 95 ? 10.850 6.733 -11.165 1.00 95.94 95 SER A CA 1
ATOM 770 C C . SER A 1 95 ? 9.649 7.395 -10.485 1.00 95.94 95 SER A C 1
ATOM 772 O O . SER A 1 95 ? 9.383 7.200 -9.300 1.00 95.94 95 SER A O 1
ATOM 774 N N . HIS A 1 96 ? 8.922 8.193 -11.263 1.00 91.44 96 HIS A N 1
ATOM 775 C CA . HIS A 1 96 ? 7.660 8.834 -10.881 1.00 91.44 96 HIS A CA 1
ATOM 776 C C . HIS A 1 96 ? 6.506 8.361 -11.776 1.00 91.44 96 HIS A C 1
ATOM 778 O O . HIS A 1 96 ? 5.488 9.042 -11.890 1.00 91.44 96 HIS A O 1
ATOM 784 N N . ASP A 1 97 ? 6.694 7.228 -12.458 1.00 89.00 97 ASP A N 1
ATOM 785 C CA . ASP A 1 97 ? 5.656 6.614 -13.276 1.00 89.00 97 ASP A CA 1
ATOM 786 C C . ASP A 1 97 ? 4.449 6.265 -12.395 1.00 89.00 97 ASP A C 1
ATOM 788 O O . ASP A 1 97 ? 4.561 5.485 -11.450 1.00 89.00 97 ASP A O 1
ATOM 792 N N . SER A 1 98 ? 3.304 6.891 -12.659 1.00 86.62 98 SER A N 1
ATOM 793 C CA . SER A 1 98 ? 2.124 6.691 -11.825 1.00 86.62 98 SER A CA 1
ATOM 794 C C . SER A 1 98 ? 1.407 5.406 -12.218 1.00 86.62 98 SER A C 1
ATOM 796 O O . SER A 1 98 ? 1.242 4.543 -11.375 1.00 86.62 98 SER A O 1
ATOM 798 N N . HIS A 1 99 ? 1.024 5.253 -13.485 1.00 90.69 99 HIS A N 1
ATOM 799 C CA . HIS A 1 99 ? 0.225 4.123 -13.976 1.00 90.69 99 HIS A CA 1
ATOM 800 C C . HIS A 1 99 ? 0.679 3.643 -15.366 1.00 90.69 99 HIS A C 1
ATOM 802 O O . HIS A 1 99 ? -0.129 3.185 -16.172 1.00 90.69 99 HIS A O 1
ATOM 808 N N . GLY A 1 100 ? 1.960 3.821 -15.691 1.00 91.81 100 GLY A N 1
ATOM 809 C CA . GLY A 1 100 ? 2.590 3.288 -16.892 1.00 91.81 100 GLY A CA 1
ATOM 810 C C . GLY A 1 100 ? 3.250 1.927 -16.663 1.00 91.81 100 GLY A C 1
ATOM 811 O O . GLY A 1 100 ? 2.967 1.204 -15.708 1.00 91.81 100 GLY A O 1
ATOM 812 N N . SER A 1 101 ? 4.166 1.564 -17.561 1.00 96.50 101 SER A N 1
ATOM 813 C CA . SER A 1 101 ? 4.762 0.226 -17.594 1.00 96.50 101 SER A CA 1
ATOM 814 C C . SER A 1 101 ? 5.563 -0.146 -16.344 1.00 96.50 101 SER A C 1
ATOM 816 O O . SER A 1 101 ? 5.672 -1.330 -16.036 1.00 96.50 101 SER A O 1
ATOM 818 N N . LEU A 1 102 ? 6.163 0.825 -15.641 1.00 97.81 102 LEU A N 1
ATOM 819 C CA . LEU A 1 102 ? 6.904 0.531 -14.408 1.00 97.81 102 LEU A CA 1
ATOM 820 C C . LEU A 1 102 ? 5.951 0.289 -13.240 1.00 97.81 102 LEU A C 1
ATOM 822 O O . LEU A 1 102 ? 6.239 -0.543 -12.382 1.00 97.81 102 LEU A O 1
ATOM 826 N N . PHE A 1 103 ? 4.807 0.974 -13.228 1.00 98.00 103 PHE A N 1
ATOM 827 C CA . PHE A 1 103 ? 3.756 0.694 -12.261 1.00 98.00 103 PHE A CA 1
ATOM 828 C C . PHE A 1 103 ? 3.155 -0.695 -12.480 1.00 98.00 103 PHE A C 1
ATOM 830 O O . PHE A 1 103 ? 3.040 -1.451 -11.523 1.00 98.00 103 PHE A O 1
ATOM 837 N N . ASP A 1 104 ? 2.878 -1.088 -13.726 1.00 97.38 104 ASP A N 1
ATOM 838 C CA . ASP A 1 104 ? 2.413 -2.448 -14.026 1.00 97.38 104 ASP A CA 1
ATOM 839 C C . ASP A 1 104 ? 3.412 -3.519 -13.561 1.00 97.38 104 ASP A C 1
ATOM 841 O O . ASP A 1 104 ? 3.015 -4.501 -12.932 1.00 97.38 104 ASP A O 1
ATOM 845 N N . GLN A 1 105 ? 4.713 -3.298 -13.783 1.00 98.06 105 GLN A N 1
ATOM 846 C CA . GLN A 1 105 ? 5.764 -4.183 -13.269 1.00 98.06 105 GLN A CA 1
ATOM 847 C C . GLN A 1 105 ? 5.785 -4.225 -11.734 1.00 98.06 105 GLN A C 1
ATOM 849 O O . GLN A 1 105 ? 5.917 -5.301 -11.152 1.00 98.06 105 GLN A O 1
ATOM 854 N N . ALA A 1 106 ? 5.628 -3.083 -11.058 1.00 98.38 106 ALA A N 1
ATOM 855 C CA . ALA A 1 106 ? 5.516 -3.039 -9.600 1.00 98.38 106 ALA A CA 1
ATOM 856 C C . ALA A 1 106 ? 4.272 -3.787 -9.096 1.00 98.38 106 ALA A C 1
ATOM 858 O O . ALA A 1 106 ? 4.345 -4.525 -8.112 1.00 98.38 106 ALA A O 1
ATOM 859 N N . CYS A 1 107 ? 3.141 -3.635 -9.784 1.00 98.19 107 CYS A N 1
ATOM 860 C CA . CYS A 1 107 ? 1.920 -4.370 -9.497 1.00 98.19 107 CYS A CA 1
ATOM 861 C C . CYS A 1 107 ? 2.121 -5.877 -9.650 1.00 98.19 107 CYS A C 1
ATOM 863 O O . CYS A 1 107 ? 1.632 -6.624 -8.809 1.00 98.19 107 CYS A O 1
ATOM 865 N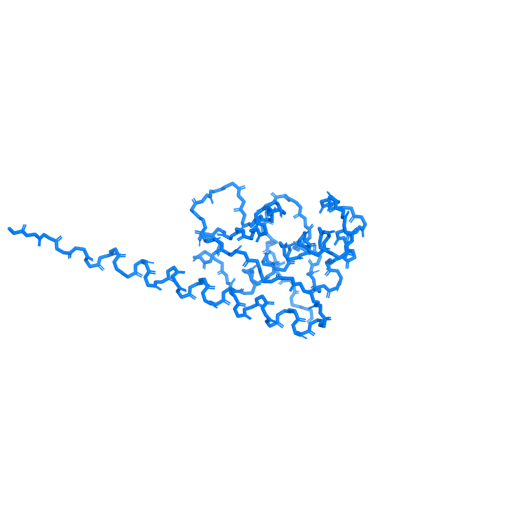 N . ASP A 1 108 ? 2.852 -6.331 -10.667 1.00 98.25 108 ASP A N 1
ATOM 866 C CA . ASP A 1 108 ? 3.174 -7.750 -10.842 1.00 98.25 108 ASP A CA 1
ATOM 867 C C . ASP A 1 108 ? 4.080 -8.268 -9.715 1.00 98.25 108 ASP A C 1
ATOM 869 O O . ASP A 1 108 ? 3.786 -9.313 -9.134 1.00 98.25 108 ASP A O 1
ATOM 873 N N . LEU A 1 109 ? 5.116 -7.509 -9.330 1.00 97.94 109 LEU A N 1
ATOM 874 C CA . LEU A 1 109 ? 6.000 -7.851 -8.205 1.00 97.94 109 LEU A CA 1
ATOM 875 C C . LEU A 1 109 ? 5.235 -8.007 -6.889 1.00 97.94 109 LEU A C 1
ATOM 877 O O . LEU A 1 109 ? 5.542 -8.895 -6.105 1.00 97.94 109 LEU A O 1
ATOM 881 N N . LEU A 1 110 ? 4.244 -7.151 -6.644 1.00 98.38 110 LEU A N 1
ATOM 882 C CA . LEU A 1 110 ? 3.449 -7.150 -5.414 1.00 98.38 110 LEU A CA 1
ATOM 883 C C . LEU A 1 110 ? 2.136 -7.929 -5.549 1.00 98.38 110 LEU A C 1
ATOM 885 O O . LEU A 1 110 ? 1.345 -7.948 -4.605 1.00 98.38 110 LEU A O 1
ATOM 889 N N . GLY A 1 111 ? 1.888 -8.551 -6.707 1.00 97.44 111 GLY A N 1
ATOM 890 C CA . GLY A 1 111 ? 0.704 -9.334 -7.068 1.00 97.44 111 GLY A CA 1
ATOM 891 C C . GLY A 1 111 ? -0.632 -8.572 -7.097 1.00 97.44 111 GLY A C 1
ATOM 892 O O . GLY A 1 111 ? -1.674 -9.189 -6.869 1.00 97.44 111 GLY A O 1
ATOM 893 N N . VAL A 1 112 ? -0.632 -7.252 -7.291 1.00 97.56 112 VAL A N 1
ATOM 894 C CA . VAL A 1 112 ? -1.852 -6.422 -7.310 1.00 97.56 112 VAL A CA 1
ATOM 895 C C . VAL A 1 112 ? -2.813 -6.950 -8.390 1.00 97.56 112 VAL A C 1
ATOM 897 O O . VAL A 1 112 ? -2.426 -6.983 -9.568 1.00 97.56 112 VAL A O 1
ATOM 900 N N . PRO A 1 113 ? -4.050 -7.356 -8.041 1.00 95.31 113 PRO A N 1
ATOM 901 C CA . PRO A 1 113 ? -5.024 -7.819 -9.025 1.00 95.31 113 PRO A CA 1
ATOM 902 C C . PRO A 1 113 ? -5.385 -6.706 -10.010 1.00 95.31 113 PRO A C 1
ATOM 904 O O . PRO A 1 113 ? -5.342 -5.524 -9.665 1.00 95.31 113 PRO A O 1
ATOM 907 N N . ARG A 1 114 ? -5.730 -7.070 -11.250 1.00 93.06 114 ARG A N 1
ATOM 908 C CA . ARG A 1 114 ? -5.943 -6.117 -12.358 1.00 93.06 114 ARG A CA 1
ATOM 909 C C . ARG A 1 114 ? -6.969 -5.042 -12.002 1.00 93.06 114 ARG A C 1
ATOM 911 O O . ARG A 1 114 ? -6.793 -3.876 -12.338 1.00 93.06 114 ARG A O 1
ATOM 918 N N . GLU A 1 115 ? -8.025 -5.444 -11.319 1.00 92.12 115 GLU A N 1
ATOM 919 C CA . GLU A 1 115 ? -9.153 -4.619 -10.919 1.00 92.12 115 GLU A CA 1
ATOM 920 C C . GLU A 1 115 ? -8.804 -3.568 -9.847 1.00 92.12 115 GLU A C 1
ATOM 922 O O . GLU A 1 115 ? -9.554 -2.613 -9.670 1.00 92.12 115 GLU A O 1
ATOM 927 N N . PHE A 1 116 ? -7.634 -3.687 -9.207 1.00 94.19 116 PHE A N 1
ATOM 928 C CA . PHE A 1 116 ? -7.087 -2.712 -8.259 1.00 94.19 116 PHE A CA 1
ATOM 929 C C . PHE A 1 116 ? -5.943 -1.867 -8.839 1.00 94.19 116 PHE A C 1
ATOM 931 O O . PHE A 1 116 ? -5.336 -1.099 -8.105 1.00 94.19 116 PHE A O 1
ATOM 938 N N . ARG A 1 117 ? -5.614 -1.974 -10.135 1.00 93.81 117 ARG A N 1
ATOM 939 C CA . ARG A 1 117 ? -4.510 -1.201 -10.753 1.00 93.81 117 ARG A CA 1
ATOM 940 C C . ARG A 1 117 ? -4.932 0.162 -11.310 1.00 93.81 117 ARG A C 1
ATOM 942 O O . ARG A 1 117 ? -4.089 0.910 -11.783 1.00 93.81 117 ARG A O 1
ATOM 949 N N . GLY A 1 118 ? -6.227 0.473 -11.325 1.00 87.69 118 GLY A N 1
ATOM 950 C CA . GLY A 1 118 ? -6.749 1.701 -11.928 1.00 87.69 118 GLY A CA 1
ATOM 951 C C . GLY A 1 118 ? -6.610 2.939 -11.036 1.00 87.69 118 GLY A C 1
ATOM 952 O O . GLY A 1 118 ? -6.647 2.840 -9.816 1.00 87.69 118 GLY A O 1
ATOM 953 N N . ALA A 1 119 ? -6.548 4.119 -11.660 1.00 78.19 119 ALA A N 1
ATOM 954 C CA . ALA A 1 119 ? -6.428 5.412 -10.975 1.00 78.19 119 ALA A CA 1
ATOM 955 C C . ALA A 1 119 ? -7.777 6.054 -10.576 1.00 78.19 119 ALA A C 1
ATOM 957 O O . ALA A 1 119 ? -7.797 7.154 -10.028 1.00 78.19 119 ALA A O 1
ATOM 958 N N . SER A 1 120 ? -8.920 5.436 -10.908 1.00 66.12 120 SER A N 1
ATOM 959 C CA . SER A 1 120 ? -10.238 6.095 -10.848 1.00 66.12 120 SER A CA 1
ATOM 960 C C . SER A 1 120 ? -10.770 6.329 -9.432 1.00 66.12 120 SER A C 1
ATOM 962 O O . SER A 1 120 ? -11.770 7.023 -9.275 1.00 66.12 120 SER A O 1
ATOM 964 N N . GLY A 1 121 ? -10.143 5.751 -8.402 1.00 61.97 121 GLY A N 1
ATOM 965 C CA . GLY A 1 121 ? -10.665 5.785 -7.033 1.00 61.97 121 GLY A CA 1
ATOM 966 C C . GLY A 1 121 ? -11.947 4.963 -6.843 1.00 61.97 121 GLY A C 1
ATOM 967 O O . GLY A 1 121 ? -12.461 4.879 -5.729 1.00 61.97 121 GLY A O 1
ATOM 968 N N . ASP A 1 122 ? -12.450 4.321 -7.898 1.00 65.50 122 ASP A N 1
ATOM 969 C CA . ASP A 1 122 ? -13.534 3.355 -7.803 1.00 65.50 122 ASP A CA 1
ATOM 970 C C . ASP A 1 122 ? -12.979 2.026 -7.304 1.00 65.50 122 ASP A C 1
ATOM 972 O O . ASP A 1 122 ? -12.001 1.502 -7.837 1.00 65.50 122 ASP A O 1
ATOM 976 N N . LEU A 1 123 ? -13.635 1.453 -6.297 1.00 69.62 123 LEU A N 1
ATOM 977 C CA . LEU A 1 123 ? -13.374 0.068 -5.935 1.00 69.62 123 LEU A CA 1
ATOM 978 C C . LEU A 1 123 ? -14.023 -0.849 -6.972 1.00 69.62 123 LEU A C 1
ATOM 980 O O . LEU A 1 123 ? -15.142 -0.567 -7.427 1.00 69.62 123 LEU A O 1
ATOM 984 N N . PRO A 1 124 ? -13.365 -1.958 -7.337 1.00 63.31 124 PRO A N 1
ATOM 985 C CA . PRO A 1 124 ? -13.980 -2.934 -8.212 1.00 63.31 124 PRO A CA 1
ATOM 986 C C . PRO A 1 124 ? -15.288 -3.431 -7.596 1.00 63.31 124 PRO A C 1
ATOM 988 O O . PRO A 1 124 ? -15.345 -3.855 -6.445 1.00 63.31 124 PRO A O 1
ATOM 991 N N . ARG A 1 125 ? -16.373 -3.346 -8.374 1.00 57.53 125 ARG A N 1
ATOM 992 C CA . ARG A 1 125 ? -17.723 -3.726 -7.921 1.00 57.53 125 ARG A CA 1
ATOM 993 C C . ARG A 1 125 ? -17.869 -5.233 -7.686 1.00 57.53 125 ARG A C 1
ATOM 995 O O . ARG A 1 125 ? -18.857 -5.649 -7.090 1.00 57.53 125 ARG A O 1
ATOM 1002 N N . ILE A 1 126 ? -16.926 -6.029 -8.192 1.00 52.28 126 ILE A N 1
ATOM 1003 C CA . ILE A 1 126 ? -16.887 -7.489 -8.113 1.00 52.28 126 ILE A CA 1
ATOM 1004 C C . ILE A 1 126 ? -15.412 -7.892 -7.997 1.00 52.28 126 ILE A C 1
ATOM 1006 O O . ILE A 1 126 ? -14.649 -7.651 -8.931 1.00 52.28 126 ILE A O 1
ATOM 1010 N N . ILE A 1 127 ? -15.020 -8.489 -6.870 1.00 51.94 127 ILE A N 1
ATOM 1011 C CA . ILE A 1 127 ? -13.784 -9.274 -6.785 1.00 51.94 127 ILE A CA 1
ATOM 1012 C C . ILE A 1 127 ? -14.155 -10.651 -7.326 1.00 51.94 127 ILE A C 1
ATOM 1014 O O . ILE A 1 127 ? -15.029 -11.316 -6.772 1.00 51.94 127 ILE A O 1
ATOM 1018 N N . LEU A 1 128 ? -13.591 -11.029 -8.470 1.00 41.69 128 LEU A N 1
ATOM 1019 C CA . LEU A 1 128 ? -13.736 -12.391 -8.965 1.00 41.69 128 LEU A CA 1
ATOM 1020 C C . LEU A 1 128 ? -12.690 -13.227 -8.233 1.00 41.69 128 LEU A C 1
ATOM 1022 O O . LEU A 1 128 ? -11.497 -13.012 -8.435 1.00 41.69 128 LEU A O 1
ATOM 1026 N N . ASP A 1 129 ? -13.139 -14.138 -7.373 1.00 40.06 129 ASP A N 1
ATOM 1027 C CA . ASP A 1 129 ? -12.261 -15.142 -6.777 1.00 40.06 129 ASP A CA 1
ATOM 1028 C C . ASP A 1 129 ? -11.574 -15.916 -7.916 1.00 40.06 129 ASP A C 1
ATOM 1030 O O . ASP A 1 129 ? -12.246 -16.486 -8.782 1.00 40.06 129 ASP A O 1
ATOM 1034 N N . ALA A 1 130 ? -10.241 -15.851 -7.950 1.00 40.91 130 ALA A N 1
ATOM 1035 C CA . ALA A 1 130 ? -9.395 -16.553 -8.915 1.00 40.91 130 ALA A CA 1
ATOM 1036 C C . ALA A 1 130 ? -9.152 -18.009 -8.501 1.00 40.91 130 ALA A C 1
ATOM 1038 O O . ALA A 1 130 ? -8.957 -18.254 -7.287 1.00 40.91 130 ALA A O 1
#

Sequence (130 aa):
MTAHTFGETDSKSLQRAWLLQLYKEHERICWQYGVKLSVPIIEVSNSSSNWGSWHPAGKTIKISARLIELHAWDVVINILRHEMAHQAVSELFHSHDSHGSLFDQACDLLGVPREFRGASGDLPRIILDA

pLDDT: mean 88.47, std 16.04, range [38.16, 98.81]